Protein AF-A0A2V6F1M5-F1 (afdb_monomer_lite)

pLDDT: mean 91.55, std 14.09, range [40.28, 98.62]

Radius of gyration: 15.32 Å; chains: 1; bounding box: 36×26×41 Å

Foldseek 3Di:
DKDKDKQKAKAWVQVVGPPPSCQQQCLHPPDFQVSSQVVVLVVCVVPPGFKMKMKMKMWMDDPNHTDDIDMDMFIFGFANDFDADDDGRRQRGTGTPVDPHGNRRDDPCRVPPPDPVDPD

Sequence (120 aa):
EIVVADDSGLEVEALGGAPGIFSARYAGENANDRRNVEKLLRELQDAQDRSARFYCVIALAKRGQLMTTVAGEVAGTITKSPRGENGFGYDPIFMPNEFNETFAELTGQEKCNRDPNSRW

Secondary structure (DSSP, 8-state):
-EEEEEEEEEEEGGGTT-BGGGGGGTT-TT--HHHHHHHHHHHTTT-S--EEEEEEEEEEEETTEEEEEEEEEEEEEE-SS---SSSSTTTTTEEETT-SS-TTTS-HHHHHHS-TT---

Structure (mmCIF, N/CA/C/O backbone):
data_AF-A0A2V6F1M5-F1
#
_entry.id   AF-A0A2V6F1M5-F1
#
loop_
_atom_site.group_PDB
_atom_site.id
_atom_site.type_symbol
_atom_site.label_atom_id
_atom_site.label_alt_id
_atom_site.label_comp_id
_atom_site.label_asym_id
_atom_site.label_entity_id
_atom_site.label_seq_id
_atom_site.pdbx_PDB_ins_code
_atom_site.Cartn_x
_atom_site.Cartn_y
_atom_site.Cartn_z
_atom_site.occupancy
_atom_site.B_iso_or_equiv
_atom_site.auth_seq_id
_atom_site.auth_comp_id
_atom_site.auth_asym_id
_atom_site.auth_atom_id
_atom_site.pdbx_PDB_model_num
ATOM 1 N N . GLU A 1 1 ? 20.773 0.433 -24.244 1.00 87.19 1 GLU A N 1
ATOM 2 C CA . GLU A 1 1 ? 19.859 1.065 -23.287 1.00 87.19 1 GLU A CA 1
ATOM 3 C C . GLU A 1 1 ? 19.546 0.099 -22.159 1.00 87.19 1 GLU A C 1
ATOM 5 O O . GLU A 1 1 ? 19.399 -1.096 -22.427 1.00 87.19 1 GLU A O 1
ATOM 10 N N . ILE A 1 2 ? 19.544 0.614 -20.933 1.00 96.00 2 ILE A N 1
ATOM 11 C CA . ILE A 1 2 ? 19.084 -0.067 -19.723 1.00 96.00 2 ILE A CA 1
ATOM 12 C C . ILE A 1 2 ? 17.876 0.730 -19.229 1.00 96.00 2 ILE A C 1
ATOM 14 O O . ILE A 1 2 ? 17.945 1.956 -19.210 1.00 96.00 2 ILE A O 1
ATOM 18 N N . VAL A 1 3 ? 16.800 0.040 -18.862 1.00 97.06 3 VAL A N 1
ATOM 19 C CA . VAL A 1 3 ? 15.556 0.623 -18.346 1.00 97.06 3 VAL A CA 1
ATOM 20 C C . VAL A 1 3 ? 15.241 -0.028 -17.004 1.00 97.06 3 VAL A C 1
ATOM 22 O O . VAL A 1 3 ? 15.467 -1.228 -16.832 1.00 97.06 3 VAL A O 1
ATOM 25 N N . VAL A 1 4 ? 14.727 0.768 -16.070 1.00 96.88 4 VAL A N 1
ATOM 26 C CA . VAL A 1 4 ? 14.213 0.312 -14.776 1.00 96.88 4 VAL A CA 1
ATOM 27 C C . VAL A 1 4 ? 12.734 0.672 -14.704 1.00 96.88 4 VAL A C 1
ATOM 29 O O . VAL A 1 4 ? 12.364 1.784 -15.080 1.00 96.88 4 VAL A O 1
ATOM 32 N N . ALA A 1 5 ? 11.906 -0.262 -14.248 1.00 96.25 5 ALA A N 1
ATOM 33 C CA . ALA A 1 5 ? 10.493 -0.038 -13.965 1.00 96.25 5 ALA A CA 1
ATOM 34 C C . ALA A 1 5 ? 10.172 -0.468 -12.528 1.00 96.25 5 ALA A C 1
ATOM 36 O O . ALA A 1 5 ? 10.763 -1.427 -12.037 1.00 96.25 5 ALA A O 1
ATOM 37 N N . ASP A 1 6 ? 9.243 0.242 -11.896 1.00 95.31 6 ASP A N 1
ATOM 38 C 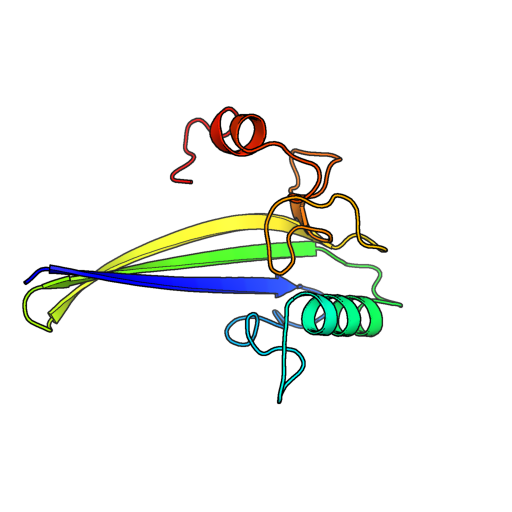CA . ASP A 1 6 ? 8.669 -0.055 -10.580 1.00 95.31 6 ASP A CA 1
ATOM 39 C C . ASP A 1 6 ? 7.182 -0.353 -10.771 1.00 95.31 6 ASP A C 1
ATOM 41 O O . ASP A 1 6 ? 6.507 0.362 -11.520 1.00 95.31 6 ASP A O 1
ATOM 45 N N . ASP A 1 7 ? 6.696 -1.404 -10.117 1.00 95.56 7 ASP A N 1
ATOM 46 C CA . ASP A 1 7 ? 5.273 -1.581 -9.860 1.00 95.56 7 ASP A CA 1
ATOM 47 C C . ASP A 1 7 ? 5.063 -1.863 -8.372 1.00 95.56 7 ASP A C 1
ATOM 49 O O . ASP A 1 7 ? 5.619 -2.817 -7.814 1.00 95.56 7 ASP A O 1
ATOM 53 N N . SER A 1 8 ? 4.271 -1.010 -7.730 1.00 94.88 8 SER A N 1
ATOM 54 C CA . SER A 1 8 ? 4.049 -1.017 -6.291 1.00 94.88 8 SER A CA 1
ATOM 55 C C . SER A 1 8 ? 2.571 -0.892 -5.945 1.00 94.88 8 SER A C 1
ATOM 57 O O . SER A 1 8 ? 1.778 -0.237 -6.627 1.00 94.88 8 SER A O 1
ATOM 59 N N . GLY A 1 9 ? 2.187 -1.551 -4.855 1.00 96.88 9 GLY A N 1
ATOM 60 C CA . GLY A 1 9 ? 0.806 -1.626 -4.412 1.00 96.88 9 GLY A CA 1
ATOM 61 C C . GLY A 1 9 ? 0.675 -1.927 -2.928 1.00 96.88 9 GLY A C 1
ATOM 62 O O . GLY A 1 9 ? 1.615 -2.349 -2.259 1.00 96.88 9 GLY A O 1
ATOM 63 N N . LEU A 1 10 ? -0.525 -1.679 -2.423 1.00 98.56 10 LEU A N 1
ATOM 64 C CA . LEU A 1 10 ? -0.971 -1.995 -1.078 1.00 98.56 10 LEU A CA 1
ATOM 65 C C . LEU A 1 10 ? -1.844 -3.244 -1.149 1.00 98.56 10 LEU A C 1
ATOM 67 O O . LEU A 1 10 ? -2.800 -3.280 -1.921 1.00 98.56 10 LEU A O 1
ATOM 71 N N . GLU A 1 11 ? -1.563 -4.224 -0.308 1.00 98.62 11 GLU A N 1
ATOM 72 C CA . GLU A 1 11 ? -2.382 -5.420 -0.145 1.00 98.62 11 GLU A CA 1
ATOM 73 C C . GLU A 1 11 ? -2.939 -5.451 1.275 1.00 98.62 11 GLU A C 1
ATOM 75 O O . GLU A 1 11 ? -2.180 -5.300 2.232 1.00 98.62 11 GLU A O 1
ATOM 80 N N . VAL A 1 12 ? -4.254 -5.627 1.418 1.00 98.62 12 VAL A N 1
ATOM 81 C CA . VAL A 1 12 ? -4.923 -5.718 2.722 1.00 98.62 12 VAL A CA 1
ATOM 82 C C . VAL A 1 12 ? -5.548 -7.097 2.892 1.00 98.62 12 VAL A C 1
ATOM 84 O O . VAL A 1 12 ? -6.355 -7.523 2.063 1.00 98.62 12 VAL A O 1
ATOM 87 N N . GLU A 1 13 ? -5.204 -7.778 3.985 1.00 98.25 13 GLU A N 1
ATOM 88 C CA . GLU A 1 13 ? -5.563 -9.183 4.222 1.00 98.25 13 GLU A CA 1
ATOM 89 C C . GLU A 1 13 ? -7.084 -9.384 4.242 1.00 98.25 13 GLU A C 1
ATOM 91 O O . GLU A 1 13 ? -7.628 -10.202 3.502 1.00 98.25 13 GLU A O 1
ATOM 96 N N . ALA A 1 14 ? -7.804 -8.544 4.993 1.00 98.19 14 ALA A N 1
ATOM 97 C CA . ALA A 1 14 ? -9.263 -8.614 5.094 1.00 98.19 14 ALA A CA 1
ATOM 98 C C . ALA A 1 14 ? -10.009 -8.366 3.770 1.00 98.19 14 ALA A C 1
ATOM 100 O O . ALA A 1 14 ? -11.194 -8.681 3.671 1.00 98.19 14 ALA A O 1
ATOM 101 N N . LEU A 1 15 ? -9.335 -7.817 2.754 1.00 98.12 15 LEU A N 1
ATOM 102 C CA . LEU A 1 15 ? -9.888 -7.608 1.414 1.00 98.12 15 LEU A CA 1
ATOM 103 C C . LEU A 1 15 ? -9.332 -8.612 0.391 1.00 98.12 15 LEU A C 1
ATOM 105 O O . LEU A 1 15 ? -9.421 -8.376 -0.815 1.00 98.12 15 LEU A O 1
ATOM 109 N N . GLY A 1 16 ? -8.729 -9.713 0.852 1.00 97.75 16 GLY A N 1
ATOM 110 C CA . GLY A 1 16 ? -8.138 -10.732 -0.013 1.00 97.75 16 GLY A CA 1
ATOM 111 C C . GLY A 1 16 ? -6.984 -10.197 -0.864 1.00 97.75 16 GLY A C 1
ATOM 112 O O . GLY A 1 16 ? -6.834 -10.603 -2.015 1.00 97.75 16 GLY A O 1
ATOM 113 N N . GLY A 1 17 ? -6.218 -9.240 -0.332 1.00 97.62 17 GLY A N 1
ATOM 114 C CA . GLY A 1 17 ? -5.090 -8.609 -1.017 1.00 97.62 17 GLY A CA 1
ATOM 115 C C . GLY A 1 17 ? -5.447 -7.376 -1.853 1.00 97.62 17 GLY A C 1
ATOM 116 O O . GLY A 1 17 ? -4.556 -6.763 -2.434 1.00 97.62 17 GLY A O 1
ATOM 117 N N . ALA A 1 18 ? -6.713 -6.950 -1.910 1.00 98.06 18 ALA A N 1
ATOM 118 C CA . ALA A 1 18 ? -7.045 -5.663 -2.521 1.00 98.06 18 ALA A CA 1
ATOM 119 C C . ALA A 1 18 ? -6.478 -4.491 -1.681 1.00 98.06 18 ALA A C 1
ATOM 121 O O . ALA A 1 18 ? -6.425 -4.607 -0.453 1.00 98.06 18 ALA A O 1
ATOM 122 N N . PRO A 1 19 ? -6.081 -3.353 -2.292 1.00 97.81 19 PRO A N 1
ATOM 123 C CA . PRO A 1 19 ? -6.164 -3.011 -3.723 1.00 97.81 19 PRO A CA 1
ATOM 124 C C . PRO A 1 19 ? -5.221 -3.751 -4.693 1.00 97.81 19 PRO A C 1
ATOM 126 O O . PRO A 1 19 ? -5.551 -3.862 -5.878 1.00 97.81 19 PRO A O 1
ATOM 129 N N . GLY A 1 20 ? -4.054 -4.208 -4.238 1.00 96.94 20 GLY A N 1
ATOM 130 C CA . GLY A 1 20 ? -3.020 -4.851 -5.057 1.00 96.94 20 GLY A CA 1
ATOM 131 C C . GLY A 1 20 ? -2.598 -4.002 -6.263 1.00 96.94 20 GLY A C 1
ATOM 132 O O . GLY A 1 20 ? -2.439 -2.787 -6.172 1.00 96.94 20 GLY A O 1
ATOM 133 N N . ILE A 1 21 ? -2.513 -4.610 -7.449 1.00 96.56 21 ILE A N 1
ATOM 134 C CA . ILE A 1 21 ? -2.160 -3.927 -8.715 1.00 96.56 21 ILE A CA 1
ATOM 135 C C . ILE A 1 21 ? -3.102 -2.769 -9.106 1.00 96.56 21 ILE A C 1
ATOM 137 O O . ILE A 1 21 ? -2.828 -2.009 -10.042 1.00 96.56 21 ILE A O 1
ATOM 141 N N . PHE A 1 22 ? -4.255 -2.645 -8.440 1.00 97.62 22 PHE A N 1
ATOM 142 C CA . PHE A 1 22 ? -5.199 -1.550 -8.640 1.00 97.62 22 PHE A CA 1
ATOM 143 C C . PHE A 1 22 ? -4.969 -0.384 -7.678 1.00 97.62 22 PHE A C 1
ATOM 145 O O . PHE A 1 22 ? -5.720 0.582 -7.759 1.00 97.62 22 PHE A O 1
ATOM 152 N N . SER A 1 23 ? -3.945 -0.413 -6.818 1.00 97.50 23 SER A N 1
ATOM 153 C CA . SER A 1 23 ? -3.674 0.615 -5.804 1.00 97.50 23 SER A CA 1
ATOM 154 C C . SER A 1 23 ? -3.758 2.048 -6.317 1.00 97.50 23 SER A C 1
ATOM 156 O O . SER A 1 23 ? -4.464 2.851 -5.711 1.00 97.50 23 SER A O 1
ATOM 158 N N . ALA A 1 24 ? -3.130 2.373 -7.449 1.00 96.56 24 ALA A N 1
ATOM 159 C CA . ALA A 1 24 ? -3.177 3.728 -8.007 1.00 96.56 24 ALA A CA 1
ATOM 160 C C . ALA A 1 24 ? -4.580 4.143 -8.503 1.00 96.56 24 ALA A C 1
ATOM 162 O O . ALA A 1 24 ? -4.919 5.324 -8.537 1.00 96.56 24 ALA A O 1
ATOM 163 N N . ARG A 1 25 ? -5.424 3.171 -8.866 1.00 97.25 25 ARG A N 1
ATOM 164 C CA . ARG A 1 25 ? -6.737 3.366 -9.505 1.00 97.25 25 ARG A CA 1
ATOM 165 C C . ARG A 1 25 ? -7.882 2.708 -8.738 1.00 97.25 25 ARG A C 1
ATOM 167 O O . ARG A 1 25 ? -8.888 2.318 -9.327 1.00 97.25 25 ARG A O 1
ATOM 174 N N . TYR A 1 26 ? -7.733 2.570 -7.424 1.00 98.19 26 TYR A N 1
ATOM 175 C CA . TYR A 1 26 ? -8.625 1.747 -6.615 1.00 98.19 26 TYR A CA 1
ATOM 176 C C . TYR A 1 26 ? -10.060 2.281 -6.578 1.00 98.19 26 TYR A C 1
ATOM 178 O O . TYR A 1 26 ? -11.027 1.516 -6.610 1.00 98.19 26 TYR A O 1
ATOM 186 N N . ALA A 1 27 ? -10.207 3.604 -6.581 1.00 97.50 27 ALA A N 1
ATOM 187 C CA . ALA A 1 27 ? -11.485 4.299 -6.668 1.00 97.50 27 ALA A CA 1
ATOM 188 C C . ALA A 1 27 ? -12.072 4.362 -8.095 1.00 97.50 27 ALA A C 1
ATOM 190 O O . ALA A 1 27 ? -13.128 4.961 -8.282 1.00 97.50 27 ALA A O 1
ATOM 191 N N . GLY A 1 28 ? -11.433 3.729 -9.085 1.00 95.44 28 GLY A N 1
ATOM 192 C CA . GLY A 1 28 ? -11.909 3.664 -10.464 1.00 95.44 28 GLY A CA 1
ATOM 193 C C . GLY A 1 28 ? -11.616 4.931 -11.268 1.00 95.44 28 GLY A C 1
ATOM 194 O O . GLY A 1 28 ? -10.532 5.510 -11.188 1.00 95.44 28 GLY A O 1
ATOM 195 N N . GLU A 1 29 ? -12.578 5.344 -12.090 1.00 92.31 29 GLU A N 1
ATOM 196 C CA . GLU A 1 29 ? -12.445 6.521 -12.947 1.00 92.31 29 GLU A CA 1
ATOM 197 C C . GLU A 1 29 ? -12.294 7.795 -12.099 1.00 92.31 29 GLU A C 1
ATOM 199 O O . GLU A 1 29 ? -13.079 8.056 -11.184 1.00 92.31 29 GLU A O 1
ATOM 204 N N . ASN A 1 30 ? -11.275 8.606 -12.399 1.00 92.62 30 ASN A N 1
ATOM 205 C CA . ASN A 1 30 ? -10.864 9.761 -11.588 1.00 92.62 30 ASN A CA 1
ATOM 206 C C . ASN A 1 30 ? -10.367 9.392 -10.176 1.00 92.62 30 ASN A C 1
ATOM 208 O O . ASN A 1 30 ? -10.583 10.150 -9.220 1.00 92.62 30 ASN A O 1
ATOM 212 N N . ALA A 1 31 ? -9.741 8.223 -10.024 1.00 95.75 31 ALA A N 1
ATOM 213 C CA . ALA A 1 31 ? -9.012 7.880 -8.815 1.00 95.75 31 ALA A CA 1
ATOM 214 C C . ALA A 1 31 ? -7.920 8.916 -8.512 1.00 95.75 31 ALA A C 1
ATOM 216 O O . ALA A 1 31 ? -7.235 9.424 -9.397 1.00 95.75 31 ALA A O 1
ATOM 217 N N . ASN A 1 32 ? -7.785 9.219 -7.228 1.00 97.12 32 ASN A N 1
ATOM 218 C CA . ASN A 1 32 ? -6.680 9.960 -6.642 1.00 97.12 32 ASN A CA 1
ATOM 219 C C . ASN A 1 32 ? -6.473 9.439 -5.219 1.00 97.12 32 ASN A C 1
ATOM 221 O O . ASN A 1 32 ? -7.338 8.730 -4.694 1.00 97.12 32 ASN A O 1
ATOM 225 N N . ASP A 1 33 ? -5.365 9.819 -4.596 1.00 97.19 33 ASP A N 1
ATOM 226 C CA . ASP A 1 33 ? -4.957 9.343 -3.272 1.00 97.19 33 ASP A CA 1
ATOM 227 C C . ASP A 1 33 ? -6.085 9.445 -2.244 1.00 97.19 33 ASP A C 1
ATOM 229 O O . ASP A 1 33 ? -6.467 8.449 -1.631 1.00 97.19 33 ASP A O 1
ATOM 233 N N . ARG A 1 34 ? -6.725 10.618 -2.149 1.00 97.06 34 ARG A N 1
ATOM 234 C CA . ARG A 1 34 ? -7.841 10.844 -1.222 1.00 97.06 34 ARG A CA 1
ATOM 235 C C . ARG A 1 34 ? -8.998 9.875 -1.470 1.00 97.06 34 ARG A C 1
ATOM 237 O O . ARG A 1 34 ? -9.497 9.263 -0.532 1.00 97.06 34 ARG A O 1
ATOM 244 N N . ARG A 1 35 ? -9.440 9.719 -2.721 1.00 98.25 35 ARG A N 1
ATOM 245 C CA . ARG A 1 35 ? -10.567 8.832 -3.065 1.00 98.25 35 ARG A CA 1
ATOM 246 C C . ARG A 1 35 ? -10.232 7.359 -2.839 1.00 98.25 35 ARG A C 1
ATOM 248 O O . ARG A 1 35 ? -11.102 6.601 -2.413 1.00 98.25 35 ARG A O 1
ATOM 255 N N . ASN A 1 36 ? -8.993 6.969 -3.120 1.00 98.38 36 ASN A N 1
ATOM 256 C CA . ASN A 1 36 ? -8.480 5.622 -2.899 1.00 98.38 36 ASN A CA 1
ATOM 257 C C . ASN A 1 36 ? -8.477 5.280 -1.400 1.00 98.38 36 ASN A C 1
ATOM 259 O O . ASN A 1 36 ? -9.045 4.261 -1.005 1.00 98.38 36 ASN A O 1
ATOM 263 N N . VAL A 1 37 ? -7.936 6.177 -0.571 1.00 98.31 37 VAL A N 1
ATOM 264 C CA . VAL A 1 37 ? -7.944 6.082 0.898 1.00 98.31 37 VAL A CA 1
ATOM 265 C C . VAL A 1 37 ? -9.367 6.014 1.446 1.00 98.31 37 VAL A C 1
ATOM 267 O O . VAL A 1 37 ? -9.691 5.116 2.219 1.00 98.31 37 VAL A O 1
ATOM 270 N N . GLU A 1 38 ? -10.249 6.919 1.018 1.00 98.25 38 GLU A N 1
ATOM 271 C CA . GLU A 1 38 ? -11.643 6.943 1.470 1.00 98.25 38 GLU A CA 1
ATOM 272 C C . GLU A 1 38 ? -12.393 5.655 1.129 1.00 98.25 38 GLU A C 1
ATOM 274 O O . GLU A 1 38 ? -13.185 5.169 1.936 1.00 98.25 38 GLU A O 1
ATOM 279 N N . LYS A 1 39 ? -12.169 5.098 -0.066 1.00 98.44 39 LYS A N 1
ATOM 280 C CA . LYS A 1 39 ? -12.770 3.822 -0.457 1.00 98.44 39 LYS A CA 1
ATOM 281 C C . LYS A 1 39 ? -12.260 2.687 0.429 1.00 98.44 39 LYS A C 1
ATOM 283 O O . LYS A 1 39 ? -13.084 1.963 0.978 1.00 98.44 39 LYS A O 1
ATOM 288 N N . LEU A 1 40 ? -10.945 2.588 0.613 1.00 98.62 40 LEU A N 1
ATOM 289 C CA . LEU A 1 40 ? -10.339 1.535 1.423 1.00 98.62 40 LEU A CA 1
ATOM 290 C C . LEU A 1 40 ? -10.838 1.570 2.873 1.00 98.62 40 LEU A C 1
ATOM 292 O O . LEU A 1 40 ? -11.232 0.546 3.423 1.00 98.62 40 LEU A O 1
ATOM 296 N N . LEU A 1 41 ? -10.881 2.756 3.489 1.00 98.50 41 LEU A N 1
ATOM 297 C CA . LEU A 1 41 ? -11.369 2.907 4.860 1.00 98.50 41 LEU A CA 1
ATOM 298 C C . LEU A 1 41 ? -12.844 2.516 5.008 1.00 98.50 41 LEU A C 1
ATOM 300 O O . LEU A 1 41 ? -13.200 1.924 6.026 1.00 98.50 41 LEU A O 1
ATOM 304 N N . ARG A 1 42 ? -13.687 2.818 4.008 1.00 98.44 42 ARG A N 1
ATOM 305 C CA . ARG A 1 42 ? -15.098 2.398 3.994 1.00 98.44 42 ARG A CA 1
ATOM 306 C C . ARG A 1 42 ? -15.240 0.880 3.924 1.00 98.44 42 ARG A C 1
ATOM 308 O O . ARG A 1 42 ? -16.035 0.318 4.664 1.00 98.44 42 ARG A O 1
ATOM 315 N N . GLU A 1 43 ? -14.472 0.214 3.069 1.00 98.25 43 GLU A N 1
ATOM 316 C CA . GLU A 1 43 ? -14.522 -1.250 2.934 1.00 98.25 43 GLU A CA 1
ATOM 317 C C . GLU A 1 43 ? -13.974 -1.971 4.174 1.00 98.25 43 GLU A C 1
ATOM 319 O O . GLU A 1 43 ? -14.418 -3.068 4.498 1.00 98.25 43 GLU A O 1
ATOM 324 N N . LEU A 1 44 ? -13.067 -1.327 4.914 1.00 98.31 44 LEU A N 1
ATOM 325 C CA . LEU A 1 44 ? -12.514 -1.834 6.170 1.00 98.31 44 LEU A CA 1
ATOM 326 C C . LEU A 1 44 ? -13.295 -1.401 7.418 1.00 98.31 44 LEU A C 1
ATOM 328 O O . LEU A 1 44 ? -12.809 -1.623 8.528 1.00 98.31 44 LEU A O 1
ATOM 332 N N . GLN A 1 45 ? -14.457 -0.753 7.292 1.00 96.62 45 GLN A N 1
ATOM 333 C CA . GLN A 1 45 ? -15.163 -0.163 8.438 1.00 96.62 45 GLN A CA 1
ATOM 334 C C . GLN A 1 45 ? -15.443 -1.187 9.556 1.00 96.62 45 GLN A C 1
ATOM 336 O O . GLN A 1 45 ? -15.201 -0.885 10.726 1.00 96.62 45 GLN A O 1
ATOM 341 N N . ASP A 1 46 ? -15.865 -2.399 9.187 1.00 95.81 46 ASP A N 1
ATOM 342 C CA . ASP A 1 46 ? -16.217 -3.478 10.124 1.00 95.81 46 ASP A CA 1
ATOM 343 C C . ASP A 1 46 ? -15.130 -4.566 10.237 1.00 95.81 46 ASP A C 1
ATOM 345 O O . ASP A 1 46 ? -15.278 -5.542 10.980 1.00 95.81 46 ASP A O 1
ATOM 349 N N . ALA A 1 47 ? -14.015 -4.397 9.519 1.00 97.12 47 ALA A N 1
ATOM 350 C CA . ALA A 1 47 ? -12.915 -5.350 9.512 1.00 97.12 47 ALA A CA 1
ATOM 351 C C . ALA A 1 47 ? -12.173 -5.342 10.859 1.00 97.12 47 ALA A C 1
ATOM 353 O O . ALA A 1 47 ? -11.693 -4.301 11.321 1.00 97.12 47 ALA A O 1
ATOM 354 N N . GLN A 1 48 ? -12.082 -6.519 11.485 1.00 95.69 48 GLN A N 1
ATOM 355 C CA . GLN A 1 48 ? -11.298 -6.729 12.708 1.00 95.69 48 GLN A CA 1
ATOM 356 C C . GLN A 1 48 ? -9.811 -6.870 12.388 1.00 95.69 48 GLN A C 1
ATOM 358 O O . GLN A 1 48 ? -8.974 -6.270 13.059 1.00 95.69 48 GLN A O 1
ATOM 363 N N . ASP A 1 49 ? -9.505 -7.632 11.339 1.00 97.62 49 ASP A N 1
ATOM 364 C CA . ASP A 1 49 ? -8.167 -7.715 10.779 1.00 97.62 49 ASP A CA 1
ATOM 365 C C . ASP A 1 49 ? -7.958 -6.556 9.799 1.00 97.62 49 ASP A C 1
ATOM 367 O O . ASP A 1 49 ? -8.755 -6.330 8.889 1.00 97.62 49 ASP A O 1
ATOM 371 N N . ARG A 1 50 ? -6.904 -5.778 10.024 1.00 98.38 50 ARG A N 1
ATOM 372 C CA . ARG A 1 50 ? -6.499 -4.660 9.164 1.00 98.38 50 ARG A CA 1
ATOM 373 C C . ARG A 1 50 ? -5.032 -4.786 8.766 1.00 98.38 50 ARG A C 1
ATOM 375 O O . ARG A 1 50 ? -4.441 -3.786 8.354 1.00 98.38 50 ARG A O 1
ATOM 382 N N . SER A 1 51 ? -4.444 -5.972 8.926 1.00 98.56 51 SER A N 1
ATOM 383 C CA . SER A 1 51 ? -3.092 -6.264 8.476 1.00 98.56 51 SER A CA 1
ATOM 384 C C . SER A 1 51 ? -2.976 -6.008 6.980 1.00 98.56 51 SER A C 1
ATOM 386 O O . SER A 1 51 ? -3.863 -6.332 6.185 1.00 98.56 51 SER A O 1
ATOM 388 N N . ALA A 1 52 ? -1.882 -5.359 6.612 1.00 98.44 52 ALA A N 1
ATOM 389 C CA . ALA A 1 52 ? -1.614 -4.950 5.252 1.00 98.44 52 ALA A CA 1
ATOM 390 C C . ALA A 1 52 ? -0.115 -4.953 4.984 1.00 98.44 52 ALA A C 1
ATOM 392 O O . ALA A 1 52 ? 0.705 -4.920 5.903 1.00 98.44 52 ALA A O 1
ATOM 393 N N . ARG A 1 53 ? 0.252 -4.929 3.711 1.00 98.06 53 ARG A N 1
ATOM 394 C CA . ARG A 1 53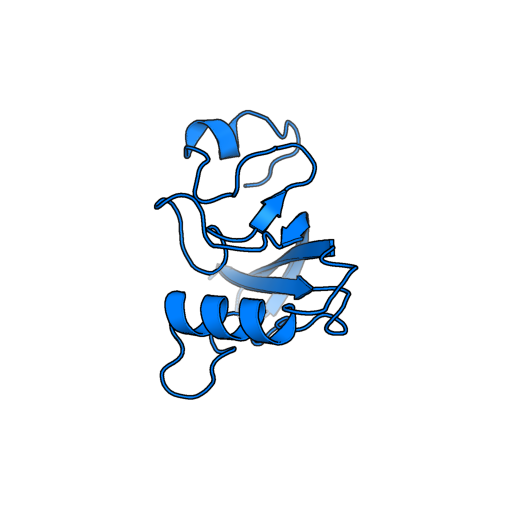 ? 1.631 -4.701 3.300 1.00 98.06 53 ARG A CA 1
ATOM 395 C C . ARG A 1 53 ? 1.697 -3.809 2.080 1.00 98.06 53 ARG A C 1
ATOM 397 O O . ARG A 1 53 ? 0.860 -3.914 1.186 1.00 98.06 53 ARG A O 1
ATOM 404 N N . PHE A 1 54 ? 2.719 -2.969 2.030 1.00 96.88 54 PHE A N 1
ATOM 405 C CA . PHE A 1 54 ? 3.186 -2.448 0.755 1.00 96.88 54 PHE A CA 1
ATOM 406 C C . PHE A 1 54 ? 4.084 -3.490 0.104 1.00 96.88 54 PHE A C 1
ATOM 408 O O . PHE A 1 54 ? 4.947 -4.052 0.772 1.00 96.88 54 PHE A O 1
ATOM 415 N N . TYR A 1 55 ? 3.880 -3.732 -1.184 1.00 95.56 55 TYR A N 1
ATOM 416 C CA . TYR A 1 55 ? 4.683 -4.632 -2.000 1.00 95.56 55 TYR A CA 1
ATOM 417 C C . TYR A 1 55 ? 5.163 -3.870 -3.228 1.00 95.56 55 TYR A C 1
ATOM 419 O O . TYR A 1 55 ? 4.389 -3.139 -3.846 1.00 95.56 55 TYR A O 1
ATOM 427 N N . CYS A 1 56 ? 6.432 -4.019 -3.579 1.00 95.06 56 CYS A N 1
ATOM 428 C CA . CYS A 1 56 ? 7.025 -3.357 -4.732 1.00 95.06 56 CYS A CA 1
ATOM 429 C C . CYS A 1 56 ? 7.945 -4.328 -5.462 1.00 95.06 56 CYS A C 1
ATOM 431 O O . CYS A 1 56 ? 8.706 -5.076 -4.843 1.00 95.06 56 CYS A O 1
ATOM 433 N N . VAL A 1 57 ? 7.870 -4.300 -6.789 1.00 96.31 57 VAL A N 1
ATOM 434 C CA . VAL A 1 57 ? 8.745 -5.047 -7.685 1.00 96.31 57 VAL A CA 1
ATOM 435 C C . VAL A 1 57 ? 9.472 -4.069 -8.593 1.00 96.31 57 VAL A C 1
ATOM 437 O O . VAL A 1 57 ? 8.855 -3.293 -9.317 1.00 96.31 57 VAL A O 1
ATOM 440 N N . ILE A 1 58 ? 10.798 -4.169 -8.615 1.00 96.75 58 ILE A N 1
ATOM 441 C CA . ILE A 1 58 ? 11.654 -3.446 -9.550 1.00 96.75 58 ILE A CA 1
ATOM 442 C C . ILE A 1 58 ? 12.096 -4.397 -10.659 1.00 96.75 58 ILE A C 1
ATOM 444 O O . ILE A 1 58 ? 12.723 -5.425 -10.391 1.00 96.75 58 ILE A O 1
ATOM 448 N N . ALA A 1 59 ? 11.822 -4.038 -11.912 1.00 97.31 59 ALA A N 1
ATOM 449 C CA . ALA A 1 59 ? 12.256 -4.759 -13.102 1.00 97.31 59 ALA A CA 1
ATOM 450 C C . ALA A 1 59 ? 13.413 -4.029 -13.797 1.00 97.31 59 ALA A C 1
ATOM 452 O O . ALA A 1 59 ? 13.307 -2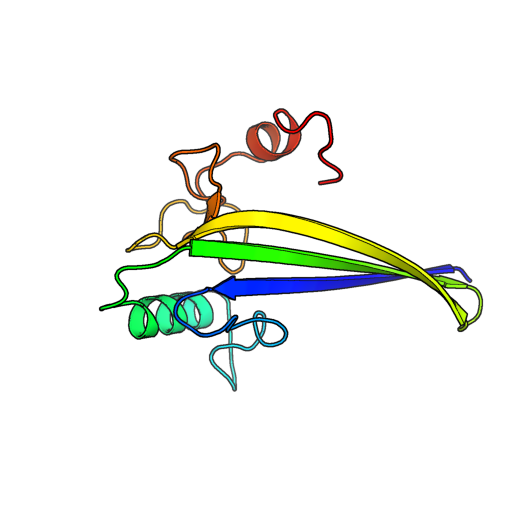.852 -14.140 1.00 97.31 59 ALA A O 1
ATOM 453 N N . LEU A 1 60 ? 14.509 -4.744 -14.056 1.00 97.75 60 LEU A N 1
ATOM 454 C CA . LEU A 1 60 ? 15.660 -4.244 -14.808 1.00 97.75 60 LEU A CA 1
ATOM 455 C C . LEU A 1 60 ? 15.675 -4.881 -16.197 1.00 97.75 60 LEU A C 1
ATOM 457 O O . LEU A 1 60 ? 15.769 -6.102 -16.314 1.00 97.75 60 LEU A O 1
ATOM 461 N N . ALA A 1 61 ? 15.653 -4.068 -17.250 1.00 97.75 61 ALA A N 1
ATOM 462 C CA . ALA A 1 61 ? 15.704 -4.528 -18.633 1.00 97.75 61 ALA A CA 1
ATOM 463 C C . ALA A 1 61 ? 16.876 -3.907 -19.403 1.00 97.75 61 ALA A C 1
ATOM 465 O O . ALA A 1 61 ? 17.260 -2.760 -19.177 1.00 97.75 61 ALA A O 1
ATOM 466 N N . LYS A 1 62 ? 17.445 -4.647 -20.358 1.00 97.81 62 LYS A N 1
ATOM 467 C CA . LYS A 1 62 ? 18.520 -4.176 -21.241 1.00 97.81 62 LYS A CA 1
ATOM 468 C C . LYS A 1 62 ? 18.202 -4.541 -22.681 1.00 97.81 62 LYS A C 1
ATOM 470 O O . LYS A 1 62 ? 17.995 -5.706 -22.995 1.00 97.81 62 LYS A O 1
ATOM 475 N N . ARG A 1 63 ? 18.199 -3.538 -23.570 1.00 96.25 63 ARG A N 1
ATOM 476 C CA . ARG A 1 63 ? 17.875 -3.703 -25.005 1.00 96.25 63 ARG A CA 1
ATOM 477 C C . ARG A 1 63 ? 16.548 -4.457 -25.229 1.00 96.25 63 ARG A C 1
ATOM 479 O O . ARG A 1 63 ? 16.482 -5.361 -26.054 1.00 96.25 63 ARG A O 1
ATOM 486 N N . GLY A 1 64 ? 15.517 -4.109 -24.456 1.00 93.94 64 GLY A N 1
ATOM 487 C CA . GLY A 1 64 ? 14.184 -4.719 -24.544 1.00 93.94 64 GLY A CA 1
ATOM 488 C C . GLY A 1 64 ? 14.048 -6.108 -23.909 1.00 93.94 64 GLY A C 1
ATOM 489 O O . GLY A 1 64 ? 12.959 -6.667 -23.939 1.00 93.94 64 GLY A O 1
ATOM 490 N N . GLN A 1 65 ? 15.110 -6.670 -23.320 1.00 96.56 65 GLN A N 1
ATOM 491 C CA . GLN A 1 65 ? 15.056 -7.953 -22.616 1.00 96.56 65 GLN A CA 1
ATOM 492 C C . GLN A 1 65 ? 15.070 -7.747 -21.104 1.00 96.56 65 GLN A C 1
ATOM 494 O O . GLN A 1 65 ? 15.939 -7.043 -20.583 1.00 96.56 65 GLN A O 1
ATOM 499 N N . LEU A 1 66 ? 14.124 -8.382 -20.406 1.00 97.12 66 LEU A N 1
ATOM 500 C CA . LEU A 1 66 ? 14.110 -8.441 -18.947 1.00 97.12 66 LEU A CA 1
ATOM 501 C C . LEU A 1 66 ? 15.360 -9.181 -18.462 1.00 97.12 66 LEU A C 1
ATOM 503 O O . LEU A 1 66 ? 15.621 -10.308 -18.874 1.00 97.12 66 LEU A O 1
ATOM 507 N N . MET A 1 67 ? 16.138 -8.530 -17.605 1.00 97.62 67 MET A N 1
ATOM 508 C CA . MET A 1 67 ? 17.343 -9.105 -17.016 1.00 97.62 67 MET A CA 1
ATOM 509 C C . MET A 1 67 ? 17.048 -9.748 -15.669 1.00 97.62 67 MET A C 1
ATOM 511 O O . MET A 1 67 ? 17.483 -10.866 -15.414 1.00 97.62 67 MET A O 1
ATOM 515 N N . THR A 1 68 ? 16.348 -9.026 -14.798 1.00 97.81 68 THR A N 1
ATOM 516 C CA . THR A 1 68 ? 15.986 -9.508 -13.467 1.00 97.81 68 THR A CA 1
ATOM 517 C C . THR A 1 68 ? 14.836 -8.692 -12.892 1.00 97.81 68 THR A C 1
ATOM 519 O O . THR A 1 68 ? 14.554 -7.583 -13.356 1.00 97.81 68 THR A O 1
ATOM 522 N N . THR A 1 69 ? 14.216 -9.239 -11.854 1.00 97.56 69 THR A N 1
ATOM 523 C CA . THR A 1 69 ? 13.277 -8.547 -10.978 1.00 97.56 69 THR A CA 1
ATOM 524 C C . THR A 1 69 ? 13.723 -8.722 -9.536 1.00 97.56 69 THR A C 1
ATOM 526 O O . THR A 1 69 ? 14.164 -9.804 -9.148 1.00 97.56 69 THR A O 1
ATOM 529 N N . VAL A 1 70 ? 13.579 -7.679 -8.732 1.00 96.81 70 VAL A N 1
ATOM 530 C CA . VAL A 1 70 ? 13.728 -7.756 -7.276 1.00 96.81 70 VAL A CA 1
ATOM 531 C C . VAL A 1 70 ? 12.446 -7.259 -6.635 1.00 96.81 70 VAL A C 1
ATOM 533 O O . VAL A 1 70 ? 11.820 -6.348 -7.166 1.00 96.81 70 VAL A O 1
ATOM 536 N N . ALA A 1 71 ? 12.054 -7.867 -5.522 1.00 94.75 71 ALA A N 1
ATOM 537 C CA . ALA A 1 71 ? 10.863 -7.478 -4.786 1.00 94.75 71 ALA A CA 1
ATOM 538 C C . ALA A 1 71 ? 11.222 -7.094 -3.352 1.00 94.75 71 ALA A C 1
ATOM 540 O O . ALA A 1 71 ? 12.208 -7.590 -2.799 1.00 94.75 71 ALA A O 1
ATOM 541 N N . GLY A 1 72 ? 10.408 -6.226 -2.767 1.00 93.38 72 GLY A N 1
ATOM 542 C CA . GLY A 1 72 ? 10.464 -5.858 -1.363 1.00 93.38 72 GLY A CA 1
ATOM 543 C C . GLY A 1 72 ? 9.061 -5.634 -0.821 1.00 93.38 72 GLY A C 1
ATOM 544 O O . GLY A 1 72 ? 8.139 -5.308 -1.572 1.00 93.38 72 GLY A O 1
ATOM 545 N N . GLU A 1 73 ? 8.907 -5.815 0.486 1.00 95.00 73 GLU A N 1
ATOM 546 C CA . GLU A 1 73 ? 7.646 -5.568 1.170 1.00 95.00 73 GLU A CA 1
ATOM 547 C C . GLU A 1 73 ? 7.861 -4.885 2.517 1.00 95.00 73 GLU A C 1
ATOM 549 O O . GLU A 1 73 ? 8.900 -5.057 3.155 1.00 95.00 73 GLU A O 1
ATOM 554 N N . VAL A 1 74 ? 6.858 -4.124 2.946 1.00 94.88 74 VAL A N 1
ATOM 555 C CA . VAL A 1 74 ? 6.780 -3.565 4.295 1.00 94.88 74 VAL A CA 1
ATOM 556 C C . VAL A 1 74 ? 5.450 -3.974 4.896 1.00 94.88 74 VAL A C 1
ATOM 558 O O . VAL A 1 74 ? 4.397 -3.603 4.381 1.00 94.88 74 VAL A O 1
ATOM 561 N N . ALA A 1 75 ? 5.503 -4.737 5.986 1.00 97.31 75 ALA A N 1
ATOM 562 C CA . ALA A 1 75 ? 4.324 -5.159 6.727 1.00 97.31 75 ALA A CA 1
ATOM 563 C C . ALA A 1 75 ? 3.848 -4.061 7.689 1.00 97.31 75 ALA A C 1
ATOM 565 O O . ALA A 1 75 ? 4.642 -3.366 8.331 1.00 97.31 75 ALA A O 1
ATOM 566 N N . GLY A 1 76 ? 2.534 -3.926 7.804 1.00 97.62 76 GLY A N 1
ATOM 567 C CA . GLY A 1 76 ? 1.889 -2.918 8.625 1.00 97.62 76 GLY A CA 1
ATOM 568 C C . GLY A 1 76 ? 0.414 -3.208 8.850 1.00 97.62 76 GLY A C 1
ATOM 569 O O . GLY A 1 76 ? -0.088 -4.314 8.647 1.00 97.62 76 GLY A O 1
ATOM 570 N N . THR A 1 77 ? -0.297 -2.181 9.288 1.00 98.38 77 THR A N 1
ATOM 571 C CA . THR A 1 77 ? -1.732 -2.221 9.559 1.00 98.38 77 THR A CA 1
ATOM 572 C C . THR A 1 77 ? -2.386 -0.943 9.047 1.00 98.38 77 THR A C 1
ATOM 574 O O . THR A 1 77 ? -1.794 0.136 9.106 1.00 98.38 77 THR A O 1
ATOM 577 N N . ILE A 1 78 ? -3.626 -1.041 8.566 1.00 98.62 78 ILE A N 1
ATOM 578 C CA . ILE A 1 78 ? -4.407 0.129 8.156 1.00 98.62 78 ILE A CA 1
ATOM 579 C C . ILE A 1 78 ? -5.067 0.780 9.372 1.00 98.62 78 ILE A C 1
ATOM 581 O O . ILE A 1 78 ? -5.852 0.145 10.080 1.00 98.62 78 ILE A O 1
ATOM 585 N N . THR A 1 79 ? -4.822 2.069 9.599 1.00 98.25 79 THR A N 1
ATOM 586 C CA . THR A 1 79 ? -5.465 2.843 10.671 1.00 98.25 79 THR A CA 1
ATOM 587 C C . THR A 1 79 ? -6.955 3.069 10.392 1.00 98.25 79 THR A C 1
ATOM 589 O O . THR A 1 79 ? -7.441 2.879 9.278 1.00 98.25 79 THR A O 1
ATOM 592 N N . LYS A 1 80 ? -7.727 3.474 11.411 1.00 97.75 80 LYS A N 1
ATOM 593 C CA . LYS A 1 80 ? -9.169 3.769 11.261 1.00 97.75 80 LYS A CA 1
ATOM 594 C C . LYS A 1 80 ? -9.457 5.122 10.603 1.00 97.75 80 LYS A C 1
ATOM 596 O O . LYS A 1 80 ? -10.552 5.324 10.088 1.00 97.75 80 LYS A O 1
ATOM 601 N N . SER A 1 81 ? -8.495 6.037 10.633 1.00 97.38 81 SER A N 1
ATOM 602 C CA . SER A 1 81 ? -8.606 7.383 10.077 1.00 97.38 81 SER A CA 1
ATOM 603 C C . SER A 1 81 ? -7.236 7.869 9.603 1.00 97.38 81 SER A C 1
ATOM 605 O O . SER A 1 81 ? -6.233 7.481 10.212 1.00 97.38 81 SER A O 1
ATOM 607 N N . PRO A 1 82 ? -7.175 8.736 8.577 1.00 97.75 82 PRO A N 1
ATOM 608 C CA . PRO A 1 82 ? -5.917 9.316 8.124 1.00 97.75 82 PRO A CA 1
ATOM 609 C C . PRO A 1 82 ? -5.218 10.098 9.240 1.00 97.75 82 PRO A C 1
ATOM 611 O O . PRO A 1 82 ? -5.885 10.773 10.029 1.00 97.75 82 PRO A O 1
ATOM 614 N N . ARG A 1 83 ? -3.889 10.021 9.294 1.00 97.75 83 ARG A N 1
ATOM 615 C CA . ARG A 1 83 ? -3.023 10.835 10.152 1.00 97.75 83 ARG A CA 1
ATOM 616 C C . ARG A 1 83 ? -1.798 11.277 9.352 1.00 97.75 83 ARG A C 1
ATOM 618 O O . ARG A 1 83 ? -1.369 10.552 8.467 1.00 97.75 83 ARG A O 1
ATOM 625 N N . GLY A 1 84 ? -1.243 12.444 9.674 1.00 95.38 84 GLY A N 1
ATOM 626 C CA . GLY A 1 84 ? -0.092 13.009 8.963 1.00 95.38 84 GLY A CA 1
ATOM 627 C C . GLY A 1 84 ? -0.431 13.616 7.596 1.00 95.38 84 GLY A C 1
ATOM 628 O O . GLY A 1 84 ? -1.516 13.417 7.052 1.00 95.38 84 GLY A O 1
ATOM 629 N N . GLU A 1 85 ? 0.514 14.388 7.061 1.00 93.06 85 GLU A N 1
ATOM 630 C CA . GLU A 1 85 ? 0.360 15.145 5.804 1.00 93.06 85 GLU A CA 1
ATOM 631 C C . GLU A 1 85 ? 1.509 14.900 4.812 1.00 93.06 85 GLU A C 1
ATOM 633 O O . GLU A 1 85 ? 1.461 15.381 3.681 1.00 93.06 85 GLU A O 1
ATOM 638 N N . ASN A 1 86 ? 2.544 14.154 5.214 1.00 89.56 86 ASN A N 1
ATOM 639 C CA . ASN A 1 86 ? 3.677 13.845 4.347 1.00 89.56 86 ASN A CA 1
ATOM 640 C C . ASN A 1 86 ? 3.367 12.667 3.410 1.00 89.56 86 ASN A C 1
ATOM 642 O O . ASN A 1 86 ? 2.471 11.862 3.654 1.00 89.56 86 ASN A O 1
ATOM 646 N N . GLY A 1 87 ? 4.183 12.511 2.369 1.00 89.81 87 GLY A N 1
ATOM 647 C CA . GLY A 1 87 ? 4.098 11.357 1.475 1.00 89.81 87 GLY A CA 1
ATOM 648 C C . GLY A 1 87 ? 2.950 11.446 0.470 1.00 89.81 87 GLY A C 1
ATOM 649 O O . GLY A 1 87 ? 2.568 12.536 0.046 1.00 89.81 87 GLY A O 1
ATOM 650 N N . PHE A 1 88 ? 2.463 10.288 0.026 1.00 94.12 88 PHE A N 1
ATOM 651 C CA . PHE A 1 88 ? 1.446 10.172 -1.023 1.00 94.12 88 PHE A CA 1
ATOM 652 C C . PHE A 1 88 ? 0.668 8.852 -0.912 1.00 94.12 88 PHE A C 1
ATOM 654 O O . PHE A 1 88 ? 0.982 7.982 -0.099 1.00 94.12 88 PHE A O 1
ATOM 661 N N . GLY A 1 89 ? -0.361 8.686 -1.742 1.00 96.31 89 GLY A N 1
ATOM 662 C CA . GLY A 1 89 ? -1.109 7.436 -1.842 1.00 96.31 89 GLY A CA 1
ATOM 663 C C . GLY A 1 89 ? -1.788 7.051 -0.527 1.00 96.31 89 GLY A C 1
ATOM 664 O O . GLY A 1 89 ? -2.668 7.759 -0.038 1.00 96.31 89 GLY A O 1
ATOM 665 N N . TYR A 1 90 ? -1.392 5.903 0.027 1.00 98.00 90 TYR A N 1
ATOM 666 C CA . TYR A 1 90 ? -1.966 5.341 1.255 1.00 98.00 90 TYR A CA 1
ATOM 667 C C . TYR A 1 90 ? -1.127 5.627 2.510 1.00 98.00 90 TYR A C 1
ATOM 669 O O . TYR A 1 90 ? -1.490 5.161 3.591 1.00 98.00 90 TYR A O 1
ATOM 677 N N . ASP A 1 91 ? -0.054 6.419 2.399 1.00 96.81 91 ASP A N 1
ATOM 678 C CA . ASP A 1 91 ? 0.814 6.794 3.525 1.00 96.81 91 ASP A CA 1
ATOM 679 C C . ASP A 1 91 ? 0.048 7.301 4.763 1.00 96.81 91 ASP A C 1
ATOM 681 O O . ASP A 1 91 ? 0.408 6.892 5.868 1.00 96.81 91 ASP A O 1
ATOM 685 N N . PRO A 1 92 ? -1.029 8.110 4.638 1.00 98.00 92 PRO A N 1
ATOM 686 C CA . PRO A 1 92 ? -1.763 8.614 5.802 1.00 98.00 92 PRO A CA 1
ATOM 687 C C . PRO A 1 92 ? -2.537 7.565 6.592 1.00 98.00 92 PRO A C 1
ATOM 689 O O . PRO A 1 92 ? -3.035 7.859 7.676 1.00 98.00 92 PRO A O 1
ATOM 692 N N . ILE A 1 93 ? -2.713 6.362 6.049 1.00 98.44 93 ILE A N 1
ATOM 693 C CA . ILE A 1 93 ? -3.469 5.293 6.708 1.00 98.44 93 ILE A CA 1
ATOM 694 C C . ILE A 1 93 ? -2.655 4.022 6.915 1.00 98.44 93 ILE A C 1
ATOM 696 O O . ILE A 1 93 ? -3.153 3.096 7.547 1.00 98.44 93 ILE A O 1
ATOM 700 N N . PHE A 1 94 ? -1.429 3.955 6.405 1.00 98.19 94 PHE A N 1
ATOM 701 C CA . PHE A 1 94 ? -0.559 2.803 6.578 1.00 98.19 94 PHE A CA 1
ATOM 702 C C . PHE A 1 94 ? 0.381 3.021 7.764 1.00 98.19 94 PHE A C 1
ATOM 704 O O . PHE A 1 94 ? 1.204 3.937 7.757 1.00 98.19 94 PHE A O 1
ATOM 711 N N . MET A 1 95 ? 0.251 2.171 8.782 1.00 97.44 95 MET A N 1
ATOM 712 C CA . MET A 1 95 ? 1.107 2.154 9.965 1.00 97.44 95 MET A CA 1
ATOM 713 C C . MET A 1 95 ? 2.015 0.916 9.906 1.00 97.44 95 MET A C 1
ATOM 715 O O . MET A 1 95 ? 1.517 -0.195 10.110 1.00 97.44 95 MET A O 1
ATOM 719 N N . PRO A 1 96 ? 3.312 1.060 9.585 1.00 95.69 96 PRO A N 1
ATOM 720 C CA . PRO A 1 96 ? 4.254 -0.063 9.565 1.00 95.69 96 PRO A CA 1
ATOM 721 C C . PRO A 1 96 ? 4.422 -0.678 10.964 1.00 95.69 96 PRO A C 1
ATOM 723 O O . PRO A 1 96 ? 4.359 0.028 11.965 1.00 95.69 96 PRO A O 1
ATOM 726 N N . ASN A 1 97 ? 4.683 -1.987 11.041 1.00 92.12 97 ASN A N 1
ATOM 727 C CA . ASN A 1 97 ? 4.692 -2.733 12.313 1.00 92.12 97 ASN A CA 1
ATOM 728 C C . ASN A 1 97 ? 5.716 -2.236 13.355 1.00 92.12 97 ASN A C 1
ATOM 730 O O . ASN A 1 97 ? 5.545 -2.487 14.546 1.00 92.12 97 ASN A O 1
ATOM 734 N N . GLU A 1 98 ? 6.782 -1.559 12.926 1.00 88.31 98 GLU A N 1
ATOM 735 C CA . GLU A 1 98 ? 7.847 -1.061 13.809 1.00 88.31 98 GLU A CA 1
ATOM 736 C C . GLU A 1 98 ? 7.594 0.358 14.351 1.00 88.31 98 GLU A C 1
ATOM 738 O O . GLU A 1 98 ? 8.407 0.880 15.118 1.00 88.31 98 GLU A O 1
ATOM 743 N N . PHE A 1 99 ? 6.472 0.983 13.978 1.00 88.62 99 PHE A N 1
ATOM 744 C CA . PHE A 1 99 ? 6.141 2.363 14.333 1.00 88.62 99 PHE A CA 1
ATOM 745 C C . PHE A 1 99 ? 4.715 2.471 14.883 1.00 88.62 99 PHE A C 1
ATOM 747 O O . PHE A 1 99 ? 3.852 1.638 14.610 1.00 88.62 99 PHE A O 1
ATOM 754 N N . ASN A 1 100 ? 4.456 3.529 15.654 1.00 93.12 100 ASN A N 1
ATOM 755 C CA . ASN A 1 100 ? 3.094 3.890 16.071 1.00 93.12 100 ASN A CA 1
ATOM 756 C C . ASN A 1 100 ? 2.497 4.987 15.177 1.00 93.12 100 ASN A C 1
ATOM 758 O O . ASN A 1 100 ? 1.301 5.286 15.248 1.00 93.12 100 ASN A O 1
ATOM 762 N N . GLU A 1 101 ? 3.345 5.589 14.355 1.00 95.38 101 GLU A N 1
ATOM 763 C CA . GLU A 1 101 ? 3.091 6.623 13.376 1.00 95.38 101 GLU A CA 1
ATOM 764 C C . GLU A 1 101 ? 2.747 5.996 12.023 1.00 95.38 101 GLU A C 1
ATOM 766 O O . GLU A 1 101 ? 3.266 4.950 11.632 1.00 95.38 101 GLU A O 1
ATOM 771 N N . THR A 1 102 ? 1.865 6.652 11.281 1.00 96.88 102 THR A N 1
ATOM 772 C CA . THR A 1 102 ? 1.670 6.339 9.864 1.00 96.88 102 THR A CA 1
ATOM 773 C C . THR A 1 102 ? 2.861 6.817 9.041 1.00 96.88 102 THR A C 1
ATOM 775 O O . THR A 1 102 ? 3.609 7.708 9.450 1.00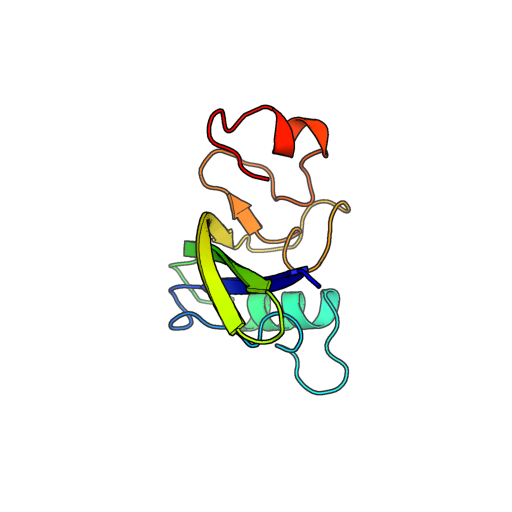 96.88 102 THR A O 1
ATOM 778 N N . PHE A 1 103 ? 3.018 6.295 7.828 1.00 94.50 103 PHE A N 1
ATOM 779 C CA . PHE A 1 103 ? 4.039 6.797 6.911 1.00 94.50 103 PHE A CA 1
ATOM 780 C C . PHE A 1 103 ? 3.917 8.295 6.602 1.00 94.50 103 PHE A C 1
ATOM 782 O O . PHE A 1 103 ? 4.939 8.917 6.314 1.00 94.50 103 PHE A O 1
ATOM 789 N N . ALA A 1 104 ? 2.727 8.892 6.678 1.00 95.62 104 ALA A N 1
ATOM 790 C CA . ALA A 1 104 ? 2.563 10.336 6.495 1.00 95.62 104 ALA A CA 1
ATOM 791 C C . ALA A 1 104 ? 2.929 11.168 7.738 1.00 95.62 104 ALA A C 1
ATOM 793 O O . ALA A 1 104 ? 3.077 12.389 7.643 1.00 95.62 104 ALA A O 1
ATOM 794 N N . GLU A 1 105 ? 3.060 10.536 8.904 1.00 94.88 105 GLU A N 1
ATOM 795 C CA . GLU A 1 105 ? 3.527 11.169 10.144 1.00 94.88 105 GLU A CA 1
ATOM 796 C C . GLU A 1 105 ? 5.059 11.122 10.263 1.00 94.88 105 GLU A C 1
ATOM 798 O O . GLU A 1 105 ? 5.645 12.021 10.862 1.00 94.88 105 GLU A O 1
ATOM 803 N N . LEU A 1 106 ? 5.713 10.133 9.642 1.00 89.75 106 LEU A N 1
ATOM 804 C CA . LEU A 1 106 ? 7.173 10.015 9.615 1.00 89.75 106 LEU A CA 1
ATOM 805 C C . LEU A 1 106 ? 7.822 11.047 8.685 1.00 89.75 106 LEU A C 1
ATOM 807 O O . LEU A 1 106 ? 7.382 11.278 7.554 1.00 89.75 106 LEU A O 1
ATOM 811 N N . THR A 1 107 ? 8.938 11.617 9.130 1.00 79.31 107 THR A N 1
ATOM 812 C CA . THR A 1 107 ? 9.814 12.435 8.287 1.00 79.31 107 THR A CA 1
ATOM 813 C C . THR A 1 107 ? 10.639 11.563 7.334 1.00 79.31 107 THR A C 1
ATOM 815 O O . THR A 1 107 ? 10.875 10.377 7.577 1.00 79.31 107 THR A O 1
ATOM 818 N N . GLY A 1 108 ? 11.151 12.153 6.247 1.00 68.31 108 GLY A N 1
ATOM 819 C CA . GLY A 1 108 ? 12.010 11.429 5.297 1.00 68.31 108 GLY A CA 1
ATOM 820 C C . GLY A 1 108 ? 13.274 10.835 5.938 1.00 68.31 108 GLY A C 1
ATOM 821 O O . GLY A 1 108 ? 13.712 9.757 5.551 1.00 68.31 108 GLY A O 1
ATOM 822 N N . GLN A 1 109 ? 13.826 11.488 6.966 1.00 63.97 109 GLN A N 1
ATOM 823 C CA . GLN A 1 109 ? 14.969 10.958 7.717 1.00 63.97 109 GLN A CA 1
ATOM 824 C C . GLN A 1 109 ? 14.597 9.753 8.584 1.00 63.97 109 GLN A C 1
ATOM 826 O O . GLN A 1 109 ? 15.389 8.821 8.685 1.00 63.97 109 GLN A O 1
ATOM 831 N N . GLU A 1 110 ? 13.411 9.744 9.193 1.00 68.31 110 GLU A N 1
ATOM 832 C CA . GLU A 1 110 ? 12.943 8.613 10.004 1.00 68.31 110 GLU A CA 1
ATOM 833 C C . GLU A 1 110 ? 12.647 7.383 9.145 1.00 68.31 110 GLU A C 1
ATOM 835 O O . GLU A 1 110 ? 12.958 6.272 9.571 1.00 68.31 110 GLU A O 1
ATOM 840 N N . LYS A 1 111 ? 12.147 7.587 7.916 1.00 63.41 111 LYS A N 1
ATOM 841 C CA . LYS A 1 111 ? 11.968 6.514 6.926 1.00 63.41 111 LYS A CA 1
ATOM 842 C C . LYS A 1 111 ? 13.306 5.877 6.516 1.00 63.41 111 LYS A C 1
ATOM 844 O O . LYS A 1 111 ? 13.405 4.657 6.500 1.00 63.41 111 LYS A O 1
ATOM 849 N N . CYS A 1 112 ? 14.345 6.675 6.247 1.00 59.56 112 CYS A N 1
ATOM 850 C CA . CYS A 1 112 ? 15.640 6.154 5.779 1.00 59.56 112 CYS A CA 1
ATOM 851 C C . CYS A 1 112 ? 16.551 5.579 6.884 1.00 59.56 112 CYS A C 1
ATOM 853 O O . CYS A 1 112 ? 17.376 4.717 6.599 1.00 59.56 112 CYS A O 1
ATOM 855 N N . ASN A 1 113 ? 16.473 6.058 8.134 1.00 51.53 113 ASN A N 1
ATOM 856 C CA . ASN A 1 113 ? 17.515 5.780 9.139 1.00 51.53 113 ASN A CA 1
ATOM 857 C C . ASN A 1 113 ? 17.358 4.483 9.954 1.00 51.53 113 ASN A C 1
ATOM 859 O O . ASN A 1 113 ? 18.265 4.180 10.734 1.00 51.53 113 ASN A O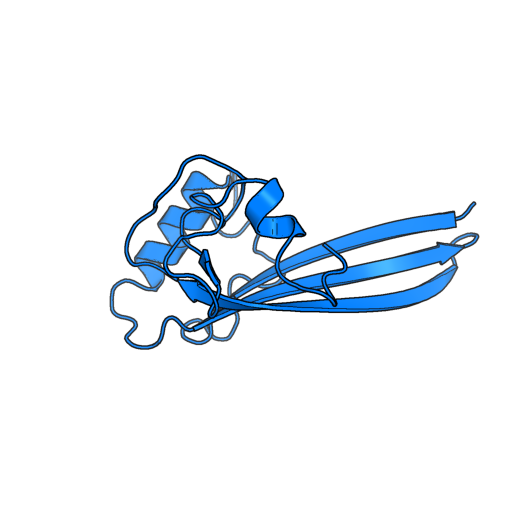 1
ATOM 863 N N . ARG A 1 114 ? 16.244 3.741 9.866 1.00 52.84 114 ARG A N 1
ATOM 864 C CA . ARG A 1 114 ? 15.984 2.623 10.803 1.00 52.84 114 ARG A CA 1
ATOM 865 C C . ARG A 1 114 ? 15.833 1.227 10.229 1.00 52.84 114 ARG A C 1
ATOM 867 O O . ARG A 1 114 ? 15.811 0.294 11.024 1.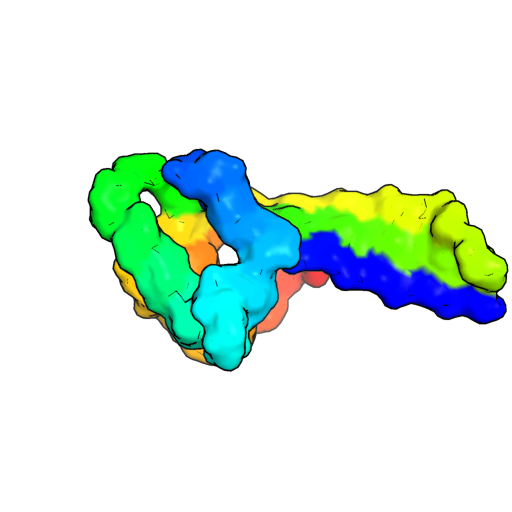00 52.84 114 ARG A O 1
ATOM 874 N N . ASP A 1 115 ? 15.871 1.056 8.917 1.00 50.31 115 ASP A N 1
ATOM 875 C CA . ASP A 1 115 ? 16.061 -0.272 8.346 1.00 50.31 115 ASP A CA 1
ATOM 876 C C . ASP A 1 115 ? 17.519 -0.395 7.838 1.00 50.31 115 ASP A C 1
ATOM 878 O O . ASP A 1 115 ? 17.881 0.179 6.812 1.00 50.31 115 ASP A O 1
ATOM 882 N N . PRO A 1 116 ? 18.423 -1.087 8.567 1.00 42.09 116 PRO A N 1
ATOM 883 C CA . PRO A 1 116 ? 19.804 -1.306 8.123 1.00 42.09 116 PRO A CA 1
ATOM 884 C C . PRO A 1 116 ? 19.901 -2.206 6.877 1.00 42.09 116 PRO A C 1
ATOM 886 O O . PRO A 1 116 ? 20.983 -2.334 6.305 1.00 42.09 116 PRO A O 1
ATOM 889 N N . ASN A 1 117 ? 18.784 -2.804 6.447 1.00 40.28 117 ASN A N 1
ATOM 890 C CA . ASN A 1 117 ? 18.599 -3.481 5.167 1.00 40.28 117 ASN A CA 1
ATOM 891 C C . ASN A 1 117 ? 17.657 -2.703 4.224 1.00 40.28 117 ASN A C 1
ATOM 893 O O . ASN A 1 117 ? 17.312 -3.232 3.161 1.00 40.28 117 ASN A O 1
ATOM 897 N N . SER A 1 118 ? 17.292 -1.458 4.571 1.00 42.72 118 SER A N 1
ATOM 898 C CA . SER A 1 118 ? 16.409 -0.605 3.778 1.00 42.72 118 SER A CA 1
ATOM 899 C C . SER A 1 118 ? 17.068 -0.370 2.445 1.00 42.72 118 SER A C 1
ATOM 901 O O . SER A 1 118 ? 18.102 0.291 2.337 1.00 42.72 118 SER A O 1
ATOM 903 N N . ARG A 1 119 ? 16.451 -0.914 1.406 1.00 40.53 119 ARG A N 1
ATOM 904 C CA . ARG A 1 119 ? 16.686 -0.485 0.029 1.00 40.53 119 ARG A CA 1
ATOM 905 C C . ARG A 1 119 ? 15.690 0.610 -0.381 1.00 40.53 119 ARG A C 1
ATOM 907 O O . ARG A 1 119 ? 15.432 0.742 -1.575 1.00 40.53 119 ARG A O 1
ATOM 914 N N . TRP A 1 120 ? 15.150 1.351 0.591 1.00 46.25 120 TRP A N 1
ATOM 915 C CA . TRP A 1 120 ? 14.246 2.492 0.416 1.00 46.25 120 TRP A CA 1
ATOM 916 C C . TRP A 1 120 ? 14.932 3.793 0.827 1.00 46.25 120 TRP A C 1
ATOM 918 O O . TRP A 1 120 ? 15.426 3.862 1.980 1.00 46.25 120 TRP A O 1
#